Protein AF-A0A662SLX5-F1 (afdb_monomer)

Solvent-accessible surface area (backbone atoms only — not comparable to full-atom values): 7155 Å² total; per-residue (Å²): 121,48,76,49,77,35,42,23,25,46,66,64,49,20,64,44,50,33,54,52,36,42,53,47,40,73,78,36,76,83,63,49,30,37,36,39,33,38,37,63,38,88,89,51,63,70,65,21,54,53,34,23,54,54,32,51,63,57,26,60,78,47,39,79,41,76,47,80,43,56,43,55,84,56,43,57,93,91,55,51,70,66,60,17,48,56,48,46,53,55,48,51,53,50,48,50,53,49,60,63,44,54,73,48,44,63,57,51,54,52,51,52,53,51,53,51,49,53,52,48,51,59,49,49,58,59,52,60,68,73,78,116

Foldseek 3Di:
DEEQEAEQLDDVSLVCRLVVLVVCCVVPVPDAYEYEYEQEEPPDDVSSNVSNVVSVVSNVVRHPYYHYDYLVVQADDPRDSVVSVVRVVVVVVVVCCCVVCVVCVVVVVVVVVVVVVVVVVVVCVVVVVVVD

Secondary structure (DSSP, 8-state):
-EEEEEETTSSHHHHHHHHHHHHHHHH-TT--EEEEEEEPPTTS-HHHHHHHHHHHHHHTTT-SEEEEEESGGGPPTT--HHHHHHHHHHHHHHHHHHHHHHHHHHHHHHHHHHHHHHHHHHHHHHHHTT--

Radius of gyration: 23.34 Å; Cα contacts (8 Å, |Δi|>4): 146; chains: 1; bounding box: 60×59×42 Å

Structure (mmCIF, N/CA/C/O backbone):
data_AF-A0A662SLX5-F1
#
_entry.id   AF-A0A662SLX5-F1
#
loop_
_atom_site.group_PDB
_atom_site.id
_atom_site.type_symbol
_atom_site.label_atom_id
_atom_site.label_alt_id
_atom_site.label_comp_id
_atom_site.label_asym_id
_atom_site.label_entity_id
_atom_site.label_seq_id
_atom_site.pdbx_PDB_ins_code
_atom_site.Cartn_x
_atom_site.Cartn_y
_atom_site.Cartn_z
_atom_site.occupancy
_atom_site.B_iso_or_equiv
_atom_site.auth_seq_id
_atom_site.auth_comp_id
_atom_site.auth_asym_id
_atom_site.auth_atom_id
_atom_site.pdbx_PDB_model_num
ATOM 1 N N . MET A 1 1 ? -8.224 -0.312 13.127 1.00 85.38 1 MET A N 1
ATOM 2 C CA . MET A 1 1 ? -7.055 -0.680 12.304 1.00 85.38 1 MET A CA 1
ATOM 3 C C . MET A 1 1 ? -7.143 0.103 11.012 1.00 85.38 1 MET A C 1
ATOM 5 O O . MET A 1 1 ? -8.219 0.142 10.430 1.00 85.38 1 MET A O 1
ATOM 9 N N . TYR A 1 2 ? -6.052 0.733 10.598 1.00 92.94 2 TYR A N 1
ATOM 10 C CA . TYR A 1 2 ? -5.942 1.483 9.352 1.00 92.94 2 TYR A CA 1
ATOM 11 C C . TYR A 1 2 ? -4.935 0.787 8.447 1.00 92.94 2 TYR A C 1
ATOM 13 O O . TYR A 1 2 ? -3.896 0.330 8.922 1.00 92.94 2 TYR A O 1
ATOM 21 N N . VAL A 1 3 ? -5.235 0.722 7.151 1.00 93.00 3 VAL A N 1
ATOM 22 C CA . VAL A 1 3 ? -4.280 0.251 6.148 1.00 93.00 3 VAL A CA 1
ATOM 23 C C . VAL A 1 3 ? -4.062 1.349 5.120 1.00 93.00 3 VAL A C 1
ATOM 25 O O . VAL A 1 3 ? -5.021 1.847 4.535 1.00 93.00 3 VAL A O 1
ATOM 28 N N . ILE A 1 4 ? -2.804 1.738 4.920 1.00 95.00 4 ILE A N 1
ATOM 29 C CA . ILE A 1 4 ? -2.401 2.777 3.970 1.00 95.00 4 ILE A CA 1
ATOM 30 C C . ILE A 1 4 ? -1.715 2.088 2.795 1.00 95.00 4 ILE A C 1
ATOM 32 O O . ILE A 1 4 ? -0.615 1.561 2.946 1.00 95.00 4 ILE A O 1
ATOM 36 N N . VAL A 1 5 ? -2.365 2.093 1.631 1.00 95.06 5 VAL A N 1
ATOM 37 C CA . VAL A 1 5 ? -1.856 1.479 0.396 1.00 95.06 5 VAL A CA 1
ATOM 38 C C . VAL A 1 5 ? -1.376 2.574 -0.546 1.00 95.06 5 VAL A C 1
ATOM 40 O O . VAL A 1 5 ? -2.120 3.518 -0.816 1.00 95.06 5 VAL A O 1
ATOM 43 N N . TYR A 1 6 ? -0.138 2.481 -1.028 1.00 95.88 6 TYR A N 1
ATOM 44 C CA . TYR A 1 6 ? 0.450 3.523 -1.872 1.00 95.88 6 TYR A CA 1
ATOM 45 C C . TYR A 1 6 ? 1.601 3.016 -2.747 1.00 95.88 6 TYR A C 1
ATOM 47 O O . TYR A 1 6 ? 2.292 2.051 -2.425 1.00 95.88 6 TYR A O 1
ATOM 55 N N . GLY A 1 7 ? 1.857 3.725 -3.849 1.00 96.00 7 GLY A N 1
ATOM 56 C CA . GLY A 1 7 ? 3.097 3.584 -4.612 1.00 96.00 7 GLY A CA 1
ATOM 57 C C . GLY A 1 7 ? 4.220 4.399 -3.970 1.00 96.00 7 GLY A C 1
ATOM 58 O O . GLY A 1 7 ? 4.128 5.628 -3.896 1.00 96.00 7 GLY A O 1
ATOM 59 N N . ALA A 1 8 ? 5.294 3.737 -3.538 1.00 96.12 8 ALA A N 1
ATOM 60 C CA . ALA A 1 8 ? 6.410 4.372 -2.835 1.00 96.12 8 ALA A CA 1
ATOM 61 C C . ALA A 1 8 ? 7.183 5.355 -3.728 1.00 96.12 8 ALA A C 1
ATOM 63 O O . ALA A 1 8 ? 7.697 6.363 -3.250 1.00 96.12 8 ALA A O 1
ATOM 64 N N . GLY A 1 9 ? 7.246 5.094 -5.036 1.00 94.19 9 GLY A N 1
ATOM 65 C CA . GLY A 1 9 ? 8.002 5.924 -5.975 1.00 94.19 9 GLY A CA 1
ATOM 66 C C . GLY A 1 9 ? 7.257 7.133 -6.549 1.00 94.19 9 GLY A C 1
ATOM 67 O O . GLY A 1 9 ? 7.872 7.974 -7.206 1.00 94.19 9 GLY A O 1
ATOM 68 N N . GLY A 1 10 ? 5.943 7.238 -6.331 1.00 92.19 10 GLY A N 1
ATOM 69 C CA . GLY A 1 10 ? 5.121 8.321 -6.880 1.00 92.19 10 GLY A CA 1
ATOM 70 C C . GLY A 1 10 ? 5.377 9.686 -6.227 1.00 92.19 10 GLY A C 1
ATOM 71 O O . GLY A 1 10 ? 6.200 9.815 -5.330 1.00 92.19 10 GLY A O 1
ATOM 72 N N . GLY A 1 11 ? 4.642 10.714 -6.660 1.00 91.56 11 GLY A N 1
ATOM 73 C CA . GLY A 1 11 ? 4.639 12.029 -6.002 1.00 91.56 11 GLY A CA 1
ATOM 74 C C . GLY A 1 11 ? 3.558 12.126 -4.926 1.00 91.56 11 GLY A C 1
ATOM 75 O O . GLY A 1 11 ? 3.846 12.316 -3.751 1.00 91.56 11 GLY A O 1
ATOM 76 N N . THR A 1 12 ? 2.301 11.934 -5.325 1.00 94.31 12 THR A N 1
ATOM 77 C CA . THR A 1 12 ? 1.141 12.117 -4.442 1.00 94.31 12 THR A CA 1
ATOM 78 C C . THR A 1 12 ? 1.021 11.016 -3.398 1.00 94.31 12 THR A C 1
ATOM 80 O O . THR A 1 12 ? 1.043 11.307 -2.207 1.00 94.31 12 THR A O 1
ATOM 83 N N . GLY A 1 13 ? 0.924 9.754 -3.833 1.00 91.94 13 GLY A N 1
ATOM 84 C CA . GLY A 1 13 ? 0.768 8.618 -2.918 1.00 91.94 13 GLY A CA 1
ATOM 85 C C . GLY A 1 13 ? 1.942 8.500 -1.949 1.00 91.94 13 GLY A C 1
ATOM 86 O O . GLY A 1 13 ? 1.733 8.304 -0.759 1.00 91.94 13 GLY A O 1
ATOM 87 N N . SER A 1 14 ? 3.159 8.714 -2.456 1.00 94.00 14 SER A N 1
ATOM 88 C CA . SER A 1 14 ? 4.371 8.695 -1.643 1.00 94.00 14 SER A CA 1
ATOM 89 C C . SER A 1 14 ? 4.428 9.863 -0.654 1.00 94.00 14 SER A C 1
ATOM 91 O O . SER A 1 14 ? 4.608 9.662 0.538 1.00 94.00 14 SER A O 1
ATOM 93 N N . GLY A 1 15 ? 4.206 11.098 -1.110 1.00 91.69 15 GLY A N 1
ATOM 94 C CA . GLY A 1 15 ? 4.278 12.261 -0.226 1.00 91.69 15 GLY A CA 1
ATOM 95 C C . GLY A 1 15 ? 3.203 12.267 0.864 1.00 91.69 15 GLY A C 1
ATOM 96 O O . GLY A 1 15 ? 3.462 12.710 1.981 1.00 91.69 15 GLY A O 1
ATOM 97 N N . ILE A 1 16 ? 1.998 11.773 0.562 1.00 95.88 16 ILE A N 1
ATOM 98 C CA . ILE A 1 16 ? 0.865 11.859 1.488 1.00 95.88 16 ILE A CA 1
ATOM 99 C C . ILE A 1 16 ? 0.796 10.688 2.476 1.00 95.88 16 ILE A C 1
ATOM 101 O O . ILE A 1 16 ? 0.249 10.866 3.563 1.00 95.88 16 ILE A O 1
ATOM 105 N N . SER A 1 17 ? 1.353 9.512 2.152 1.00 96.31 17 SER A N 1
ATOM 106 C CA . SER A 1 17 ? 1.188 8.293 2.962 1.00 96.31 17 SER A CA 1
ATOM 107 C C . SER A 1 17 ? 1.691 8.461 4.395 1.00 96.31 17 SER A C 1
ATOM 109 O O . SER A 1 17 ? 0.952 8.194 5.344 1.00 96.31 17 SER A O 1
ATOM 111 N N . GLY A 1 18 ? 2.915 8.965 4.565 1.00 95.94 18 GLY A N 1
ATOM 112 C CA . GLY A 1 18 ? 3.482 9.192 5.895 1.00 95.94 18 GLY A CA 1
ATOM 113 C C . GLY A 1 18 ? 2.787 10.330 6.645 1.00 95.94 18 GLY A C 1
ATOM 114 O O . GLY A 1 18 ? 2.627 10.266 7.861 1.00 95.94 18 GLY A O 1
ATOM 115 N N . VAL A 1 19 ? 2.309 11.355 5.927 1.00 97.25 19 VAL A N 1
ATOM 116 C CA . VAL A 1 19 ? 1.584 12.486 6.532 1.00 97.25 19 VAL A CA 1
ATOM 117 C C . VAL A 1 19 ? 0.242 12.019 7.092 1.00 97.25 19 VAL A C 1
ATOM 119 O O . VAL A 1 19 ? -0.107 12.372 8.215 1.00 97.25 19 VAL A O 1
ATOM 122 N N . VAL A 1 20 ? -0.484 11.180 6.350 1.00 97.31 20 VAL A N 1
ATOM 123 C CA . VAL A 1 20 ? -1.732 10.567 6.822 1.00 97.31 20 VAL A CA 1
ATOM 124 C C . VAL A 1 20 ? -1.471 9.683 8.039 1.00 97.31 20 VAL A C 1
ATOM 126 O O . VAL A 1 20 ? -2.189 9.808 9.027 1.00 97.31 20 VAL A O 1
ATOM 129 N N . ALA A 1 21 ? -0.427 8.847 8.013 1.00 97.50 21 ALA A N 1
ATOM 130 C CA . ALA A 1 21 ? -0.060 8.012 9.160 1.00 97.50 21 ALA A CA 1
ATOM 131 C C . ALA A 1 21 ? 0.216 8.855 10.416 1.00 97.50 21 ALA A C 1
ATOM 133 O O . ALA A 1 21 ? -0.328 8.576 11.486 1.00 97.50 21 ALA A O 1
ATOM 134 N N . LYS A 1 22 ? 0.993 9.934 10.265 1.00 97.75 22 LYS A N 1
ATOM 135 C CA . LYS A 1 22 ? 1.283 10.887 11.337 1.00 97.75 22 LYS A CA 1
ATOM 136 C C . LYS A 1 22 ? 0.008 11.506 11.914 1.00 97.75 22 LYS A C 1
ATOM 138 O O . LYS A 1 22 ? -0.182 11.468 13.125 1.00 97.75 22 LYS A O 1
ATOM 143 N N . ILE A 1 23 ? -0.877 12.030 11.063 1.00 98.06 23 ILE A N 1
ATOM 144 C CA . ILE A 1 23 ? -2.132 12.661 11.502 1.00 98.06 23 ILE A CA 1
ATOM 145 C C . ILE A 1 23 ? -3.019 11.652 12.243 1.00 98.06 23 ILE A C 1
ATOM 147 O O . ILE A 1 23 ? -3.596 11.984 13.277 1.00 98.06 23 ILE A O 1
ATOM 151 N N . ILE A 1 24 ? -3.106 10.407 11.762 1.00 97.44 24 ILE A N 1
ATOM 152 C CA . ILE A 1 24 ? -3.864 9.355 12.452 1.00 97.44 24 ILE A CA 1
ATOM 153 C C . ILE A 1 24 ? -3.289 9.118 13.854 1.00 97.44 24 ILE A C 1
ATOM 155 O O . ILE A 1 24 ? -4.061 9.091 14.809 1.00 97.44 24 ILE A O 1
ATOM 159 N N . LYS A 1 25 ? -1.962 9.002 14.005 1.00 95.44 25 LYS A N 1
ATOM 160 C CA . LYS A 1 25 ? -1.318 8.822 15.320 1.00 95.44 25 LYS A CA 1
ATOM 161 C C . LYS A 1 25 ? -1.486 10.027 16.249 1.00 95.44 25 LYS A C 1
ATOM 163 O O . LYS A 1 25 ? -1.558 9.843 17.461 1.00 95.44 25 LYS A O 1
ATOM 168 N N . GLU A 1 26 ? -1.553 11.243 15.709 1.00 97.00 26 GLU A N 1
ATOM 169 C CA . GLU A 1 26 ? -1.821 12.457 16.492 1.00 97.00 26 GLU A CA 1
ATOM 170 C C . GLU A 1 26 ? -3.251 12.475 17.054 1.00 97.00 26 GLU A C 1
ATOM 172 O O . GLU A 1 26 ? -3.457 12.909 18.187 1.00 97.00 26 GLU A O 1
ATOM 177 N N . ILE A 1 27 ? -4.231 11.981 16.289 1.00 97.56 27 ILE A N 1
ATOM 178 C CA . ILE A 1 27 ? -5.645 11.931 16.698 1.00 97.56 27 ILE A CA 1
ATOM 179 C C . ILE A 1 27 ? -5.924 10.723 17.603 1.00 97.56 27 ILE A C 1
ATOM 181 O O . ILE A 1 27 ? -6.656 10.835 18.586 1.00 97.56 27 ILE A O 1
ATOM 185 N N . ASP A 1 28 ? -5.350 9.567 17.277 1.00 96.44 28 ASP A N 1
ATOM 186 C CA . ASP A 1 28 ? -5.528 8.310 17.994 1.00 96.44 28 ASP A CA 1
ATOM 187 C C . ASP A 1 28 ? -4.189 7.573 18.121 1.00 96.44 28 ASP A C 1
ATOM 189 O O . ASP A 1 28 ? -3.782 6.791 17.259 1.00 96.44 28 ASP A O 1
ATOM 193 N N . GLN A 1 29 ? -3.513 7.778 19.253 1.00 94.44 29 GLN A N 1
ATOM 194 C CA . GLN A 1 29 ? -2.231 7.127 19.542 1.00 94.44 29 GLN A CA 1
ATOM 195 C C . GLN A 1 29 ? -2.323 5.594 19.607 1.00 94.44 29 GLN A C 1
ATOM 197 O O . GLN A 1 29 ? -1.306 4.916 19.458 1.00 94.44 29 GLN A O 1
ATOM 202 N N . LYS A 1 30 ? -3.519 5.033 19.836 1.00 95.00 30 LYS A N 1
ATOM 203 C CA . LY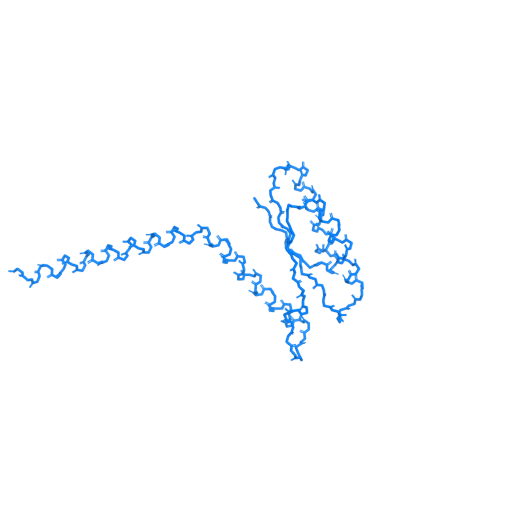S A 1 30 ? -3.739 3.582 19.921 1.00 95.00 30 LYS A CA 1
ATOM 204 C C . LYS A 1 30 ? -4.117 2.965 18.575 1.00 95.00 30 LYS A C 1
ATOM 206 O O . LYS A 1 30 ? -4.233 1.741 18.491 1.00 95.00 30 LYS A O 1
ATOM 211 N N . ALA A 1 31 ? -4.309 3.773 17.534 1.00 94.31 31 ALA A N 1
ATOM 212 C CA . ALA A 1 31 ? -4.609 3.284 16.201 1.00 94.31 31 ALA A CA 1
ATOM 213 C C . ALA A 1 31 ? -3.498 2.347 15.711 1.00 94.31 31 ALA A C 1
ATOM 215 O O . ALA A 1 31 ? -2.342 2.751 15.630 1.00 94.31 31 ALA A O 1
ATOM 216 N N . LEU A 1 32 ? -3.861 1.115 15.346 1.00 94.81 32 LEU A N 1
ATOM 217 C CA . LEU A 1 32 ? -2.973 0.202 14.624 1.00 94.81 32 LEU A CA 1
ATOM 218 C C . LEU A 1 32 ? -2.967 0.573 13.139 1.00 94.81 32 LEU A C 1
ATOM 220 O O . LEU A 1 32 ? -4.030 0.538 12.509 1.00 94.81 32 LEU A O 1
ATOM 224 N N . ILE A 1 33 ? -1.801 0.913 12.595 1.00 96.75 33 ILE A N 1
ATOM 225 C CA . ILE A 1 33 ? -1.587 1.363 11.219 1.00 96.75 33 ILE A CA 1
ATOM 226 C C . ILE A 1 33 ? -0.625 0.404 10.516 1.00 96.75 33 ILE A C 1
ATOM 228 O O . ILE A 1 33 ? 0.538 0.284 10.897 1.00 96.75 33 ILE A O 1
ATOM 232 N N . LEU A 1 34 ? -1.103 -0.242 9.455 1.00 95.06 34 LEU A N 1
ATOM 233 C CA . LEU A 1 34 ? -0.286 -1.022 8.530 1.00 95.06 34 LEU A CA 1
ATOM 234 C C . LEU A 1 34 ? -0.062 -0.205 7.253 1.00 95.06 34 LEU A C 1
ATOM 236 O O . LEU A 1 34 ? -1.019 0.259 6.634 1.00 95.06 34 LEU A O 1
ATOM 240 N N . SER A 1 35 ? 1.187 -0.051 6.829 1.00 95.69 35 SER A N 1
ATOM 241 C CA . SER A 1 35 ? 1.520 0.486 5.508 1.00 95.69 35 SER A CA 1
ATOM 242 C C . SER A 1 35 ? 1.768 -0.667 4.532 1.00 95.69 35 SER A C 1
ATOM 244 O O . SER A 1 35 ? 2.428 -1.641 4.887 1.00 95.69 35 SER A O 1
ATOM 246 N N . LEU A 1 36 ? 1.233 -0.569 3.313 1.00 95.25 36 LEU A N 1
ATOM 247 C CA . LEU A 1 36 ? 1.579 -1.437 2.189 1.00 95.25 36 LEU A CA 1
ATOM 248 C C . LEU A 1 36 ? 2.074 -0.578 1.029 1.00 95.25 36 LEU A C 1
ATOM 250 O O . LEU A 1 36 ? 1.311 0.195 0.443 1.00 95.25 36 LEU A O 1
ATOM 254 N N . ALA A 1 37 ? 3.353 -0.729 0.701 1.00 96.19 37 ALA A N 1
ATOM 255 C CA . ALA A 1 37 ? 4.027 0.092 -0.289 1.00 96.19 37 ALA A CA 1
ATOM 256 C C . ALA A 1 37 ? 4.456 -0.736 -1.508 1.00 96.19 37 ALA A C 1
ATOM 258 O O . ALA A 1 37 ? 5.157 -1.743 -1.373 1.00 96.19 37 ALA A O 1
ATOM 259 N N . VAL A 1 38 ? 4.084 -0.274 -2.704 1.00 96.06 38 VAL A N 1
ATOM 260 C CA . VAL A 1 38 ? 4.598 -0.817 -3.970 1.00 96.06 38 VAL A CA 1
ATOM 261 C C . VAL A 1 38 ? 5.888 -0.080 -4.327 1.00 96.06 38 VAL A C 1
ATOM 263 O O . VAL A 1 38 ? 5.879 1.138 -4.542 1.00 96.06 38 VAL A O 1
ATOM 266 N N . LEU A 1 39 ? 7.006 -0.803 -4.349 1.00 96.06 39 LEU A N 1
ATOM 267 C CA . LEU A 1 39 ? 8.316 -0.283 -4.729 1.00 96.06 39 LEU A CA 1
ATOM 268 C C . LEU A 1 39 ? 8.403 -0.159 -6.256 1.00 96.06 39 LEU A C 1
ATOM 270 O O . LEU A 1 39 ? 7.903 -1.036 -6.961 1.00 96.06 39 LEU A O 1
ATOM 274 N N . PRO A 1 40 ? 9.033 0.910 -6.772 1.00 95.19 40 PRO A N 1
ATOM 275 C CA . PRO A 1 40 ? 9.206 1.084 -8.208 1.00 95.19 40 PRO A CA 1
ATOM 276 C C . PRO A 1 40 ? 10.152 0.027 -8.791 1.00 95.19 40 PRO A C 1
ATOM 278 O O . PRO A 1 40 ? 11.082 -0.413 -8.113 1.00 95.19 40 PRO A O 1
ATOM 281 N N . ALA A 1 41 ? 9.947 -0.332 -10.056 1.00 92.94 41 ALA A N 1
ATOM 282 C CA . ALA A 1 41 ? 10.846 -1.217 -10.789 1.00 92.94 41 ALA A CA 1
ATOM 283 C C . ALA A 1 41 ? 12.164 -0.498 -11.162 1.00 92.94 41 ALA A C 1
ATOM 285 O O . ALA A 1 41 ? 12.164 0.726 -11.346 1.00 92.94 41 ALA A O 1
ATOM 286 N N . PRO A 1 42 ? 13.290 -1.222 -11.322 1.00 88.06 42 PRO A N 1
ATOM 287 C CA . PRO A 1 42 ? 14.584 -0.627 -11.680 1.00 88.06 42 PRO A CA 1
ATOM 288 C C . PRO A 1 42 ? 14.593 0.152 -13.004 1.00 88.06 42 PRO A C 1
ATOM 290 O O . PRO A 1 42 ? 15.403 1.064 -13.173 1.00 88.06 42 PRO A O 1
ATOM 293 N N . GLU A 1 43 ? 13.719 -0.207 -13.947 1.00 88.25 43 GLU A N 1
ATOM 294 C CA . GLU A 1 43 ? 13.605 0.434 -15.264 1.00 88.25 43 GLU A CA 1
ATOM 295 C C . GLU A 1 43 ? 12.802 1.735 -15.234 1.00 88.25 43 GLU A C 1
ATOM 297 O O . GLU A 1 43 ? 12.803 2.493 -16.207 1.00 88.25 43 GLU A O 1
ATOM 302 N N . GLU A 1 44 ? 12.125 2.019 -14.123 1.00 90.56 44 GLU A N 1
ATOM 303 C CA . GLU A 1 44 ? 11.529 3.325 -13.906 1.00 90.56 44 GLU A CA 1
ATOM 304 C C . GLU A 1 44 ? 12.610 4.393 -13.658 1.00 90.56 44 GLU A C 1
ATOM 306 O O . GLU A 1 44 ? 13.795 4.131 -13.444 1.00 90.56 44 GLU A O 1
ATOM 311 N N . CYS A 1 45 ? 12.209 5.664 -13.681 1.00 91.75 45 CYS A N 1
ATOM 312 C CA . CYS A 1 45 ? 13.142 6.756 -13.425 1.00 91.75 45 CYS A CA 1
ATOM 313 C C . CYS A 1 45 ? 13.733 6.666 -12.005 1.00 91.75 45 CYS A C 1
ATOM 315 O O . CYS A 1 45 ? 12.990 6.528 -11.034 1.00 91.75 45 CYS A O 1
ATOM 317 N N . ARG A 1 46 ? 15.053 6.877 -11.868 1.00 93.81 46 ARG A N 1
ATOM 318 C CA . ARG A 1 46 ? 15.788 6.891 -10.579 1.00 93.81 46 ARG A CA 1
ATOM 319 C C . ARG A 1 46 ? 15.150 7.771 -9.501 1.00 93.81 46 ARG A C 1
ATOM 321 O O . ARG A 1 46 ? 15.281 7.481 -8.314 1.00 93.81 46 ARG A O 1
ATOM 328 N N . LEU A 1 47 ? 14.465 8.843 -9.905 1.00 95.06 47 LEU A N 1
ATOM 329 C CA . LEU A 1 47 ? 13.733 9.714 -8.985 1.00 95.06 47 LEU A CA 1
ATOM 330 C C . LEU A 1 47 ? 12.674 8.939 -8.189 1.00 95.06 47 LEU A C 1
ATOM 332 O O . LEU A 1 47 ? 12.473 9.218 -7.012 1.00 95.06 47 LEU A O 1
ATOM 336 N N . ARG A 1 48 ? 12.037 7.931 -8.793 1.00 95.06 48 ARG A N 1
ATOM 337 C CA . ARG A 1 48 ? 11.065 7.081 -8.103 1.00 95.06 48 ARG A CA 1
ATOM 338 C C . ARG A 1 48 ? 11.723 6.250 -7.005 1.00 95.06 48 ARG A C 1
ATOM 340 O O . ARG A 1 48 ? 11.178 6.172 -5.910 1.00 95.06 48 ARG A O 1
ATOM 347 N N . SER A 1 49 ? 12.914 5.700 -7.234 1.00 95.25 49 SER A N 1
ATOM 348 C CA . SER A 1 49 ? 13.667 5.006 -6.179 1.00 95.25 49 SER A CA 1
ATOM 349 C C . SER A 1 49 ? 14.038 5.955 -5.033 1.00 95.25 49 SER A C 1
ATOM 351 O O . SER A 1 49 ? 13.922 5.587 -3.867 1.00 95.25 49 SER A O 1
ATOM 353 N N . TYR A 1 50 ? 14.422 7.197 -5.347 1.00 95.88 50 TYR A N 1
ATOM 354 C CA . TYR A 1 50 ? 14.720 8.218 -4.338 1.00 95.88 50 TYR A CA 1
ATOM 355 C C . TYR A 1 50 ? 13.488 8.580 -3.495 1.00 95.88 50 TYR A C 1
ATOM 357 O O . TYR A 1 50 ? 13.556 8.577 -2.265 1.00 95.88 50 TYR A O 1
ATOM 365 N N . ASN A 1 51 ? 12.345 8.806 -4.153 1.00 95.62 51 ASN A N 1
ATOM 366 C CA . ASN A 1 51 ? 11.066 9.047 -3.484 1.00 95.62 51 ASN A CA 1
ATOM 367 C C . ASN A 1 51 ? 10.687 7.880 -2.565 1.00 95.62 51 ASN A C 1
ATOM 369 O O . ASN A 1 51 ? 10.257 8.110 -1.437 1.00 95.62 51 ASN A O 1
ATOM 373 N N . ALA A 1 52 ? 10.892 6.640 -3.022 1.00 96.44 52 ALA A N 1
ATOM 374 C CA . ALA A 1 52 ? 10.594 5.454 -2.232 1.00 96.44 52 ALA A CA 1
ATOM 375 C C . ALA A 1 52 ? 11.425 5.410 -0.948 1.00 96.44 52 ALA A C 1
ATOM 377 O O . ALA A 1 52 ? 10.859 5.260 0.128 1.00 96.44 52 ALA A O 1
ATOM 378 N N . VAL A 1 53 ? 12.742 5.611 -1.031 1.00 96.31 53 VAL A N 1
ATOM 379 C CA . VAL A 1 53 ? 13.617 5.583 0.153 1.00 96.31 53 VAL A CA 1
ATOM 380 C C . VAL A 1 53 ? 13.210 6.642 1.178 1.00 96.31 53 VAL A C 1
ATOM 382 O O . VAL A 1 53 ? 13.030 6.316 2.350 1.00 96.31 53 VAL A O 1
ATOM 385 N N . ILE A 1 54 ? 13.029 7.894 0.745 1.00 95.31 54 ILE A N 1
ATOM 386 C CA . ILE A 1 54 ? 12.675 8.997 1.652 1.00 95.31 54 ILE A CA 1
ATOM 387 C C . ILE A 1 54 ? 11.332 8.742 2.321 1.00 95.31 54 ILE A C 1
ATOM 389 O O . ILE A 1 54 ? 11.203 8.887 3.536 1.00 95.31 54 ILE A O 1
ATOM 393 N N . ASN A 1 55 ? 10.326 8.366 1.536 1.00 95.75 55 ASN A N 1
ATOM 394 C CA . ASN A 1 55 ? 8.997 8.164 2.077 1.00 95.75 55 ASN A CA 1
ATOM 395 C C . ASN A 1 55 ? 8.925 6.945 2.998 1.00 95.75 55 ASN A C 1
ATOM 397 O O . ASN A 1 55 ? 8.281 7.017 4.039 1.00 95.75 55 ASN A O 1
ATOM 401 N N . LEU A 1 56 ? 9.581 5.835 2.659 1.00 96.75 56 LEU A N 1
ATOM 402 C CA . LEU A 1 56 ? 9.588 4.658 3.528 1.00 96.75 56 LEU A CA 1
ATOM 403 C C . LEU A 1 56 ? 10.232 4.976 4.877 1.00 96.75 56 LEU A C 1
ATOM 405 O O . LEU A 1 56 ? 9.641 4.649 5.901 1.00 96.75 56 LEU A O 1
ATOM 409 N N . ALA A 1 57 ? 11.365 5.687 4.874 1.00 96.56 57 ALA A N 1
ATOM 410 C CA . ALA A 1 57 ? 12.024 6.137 6.097 1.00 96.56 57 ALA A CA 1
ATOM 411 C C . ALA A 1 57 ? 11.143 7.086 6.927 1.00 96.56 57 ALA A C 1
ATOM 413 O O . ALA A 1 57 ? 11.101 6.989 8.146 1.00 96.56 57 ALA A O 1
ATOM 414 N N . PHE A 1 58 ? 10.409 7.997 6.282 1.00 96.88 58 PHE A N 1
ATOM 415 C CA . PHE A 1 58 ? 9.485 8.884 6.989 1.00 96.88 58 PHE A CA 1
ATOM 416 C C . PHE A 1 58 ? 8.252 8.140 7.522 1.00 96.88 58 PHE A C 1
ATOM 418 O O . PHE A 1 58 ? 7.837 8.349 8.656 1.00 96.88 58 PHE A O 1
ATOM 425 N N . THR A 1 59 ? 7.656 7.258 6.718 1.00 96.88 59 THR A N 1
ATOM 426 C CA . THR A 1 59 ? 6.436 6.523 7.073 1.00 96.88 59 THR A CA 1
ATOM 427 C C . THR A 1 59 ? 6.693 5.516 8.193 1.00 96.88 59 THR A C 1
ATOM 429 O O . THR A 1 59 ? 5.816 5.331 9.036 1.00 96.88 59 THR A O 1
ATOM 432 N N . SER A 1 60 ? 7.878 4.893 8.248 1.00 96.50 60 SER A N 1
ATOM 433 C CA . SER A 1 60 ? 8.224 3.912 9.287 1.00 96.50 60 SER A CA 1
ATOM 434 C C . SER A 1 60 ? 8.172 4.470 10.709 1.00 96.50 60 SER A C 1
ATOM 436 O O . SER A 1 60 ? 7.973 3.703 11.642 1.00 96.50 60 SER A O 1
ATOM 438 N N . GLU A 1 61 ? 8.288 5.788 10.881 1.00 96.50 61 GLU A N 1
ATOM 439 C CA . GLU A 1 61 ? 8.181 6.452 12.188 1.00 96.50 61 GLU A CA 1
ATOM 440 C C . GLU A 1 61 ? 6.744 6.467 12.745 1.00 96.50 61 GLU A C 1
ATOM 442 O O . GLU A 1 61 ? 6.545 6.676 13.941 1.00 96.50 61 GLU A O 1
ATOM 447 N N . PHE A 1 62 ? 5.726 6.269 11.896 1.00 96.69 62 PHE A N 1
ATOM 448 C CA . PHE A 1 62 ? 4.316 6.470 12.266 1.00 96.69 62 PHE A CA 1
ATOM 449 C C . PHE A 1 62 ? 3.434 5.228 12.113 1.00 96.69 62 PHE A C 1
ATOM 451 O O . PHE A 1 62 ? 2.271 5.257 12.520 1.00 96.69 62 PHE A O 1
ATOM 458 N N . VAL A 1 63 ? 3.946 4.146 11.526 1.00 97.31 63 VAL A N 1
ATOM 459 C CA . VAL A 1 63 ? 3.189 2.907 11.293 1.00 97.31 63 VAL A CA 1
ATOM 460 C C . VAL A 1 63 ? 3.647 1.797 12.231 1.00 97.31 63 VAL A C 1
ATOM 462 O O . VAL A 1 63 ? 4.808 1.734 12.616 1.00 97.31 63 VAL A O 1
ATOM 465 N N . ASP A 1 64 ? 2.736 0.894 12.584 1.00 96.56 64 ASP A N 1
ATOM 466 C CA . ASP A 1 64 ? 3.028 -0.248 13.460 1.00 96.56 64 ASP A CA 1
ATOM 467 C C . ASP A 1 64 ? 3.578 -1.449 12.674 1.00 96.56 64 ASP A C 1
ATOM 469 O O . ASP A 1 64 ? 4.176 -2.363 13.239 1.00 96.56 64 ASP A O 1
ATOM 473 N N . GLY A 1 65 ? 3.384 -1.450 11.355 1.00 94.69 65 GLY A N 1
ATOM 474 C CA . GLY A 1 65 ? 3.938 -2.444 10.450 1.00 94.69 65 GLY A CA 1
ATOM 475 C C . GLY A 1 65 ? 3.993 -1.931 9.017 1.00 94.69 65 GLY A C 1
ATOM 476 O O . GLY A 1 65 ? 3.201 -1.076 8.614 1.00 94.69 65 GLY A O 1
ATOM 477 N N . MET A 1 66 ? 4.924 -2.476 8.240 1.00 95.38 66 MET A N 1
ATOM 478 C CA . MET A 1 66 ? 5.142 -2.095 6.849 1.00 95.38 66 MET A CA 1
ATOM 479 C C . MET A 1 66 ? 5.354 -3.343 5.992 1.00 95.38 66 MET A C 1
ATOM 481 O O . MET A 1 66 ? 6.276 -4.120 6.229 1.00 95.38 66 MET A O 1
ATOM 485 N N . GLY A 1 67 ? 4.484 -3.537 5.005 1.00 93.44 67 GLY A N 1
ATOM 486 C CA . GLY A 1 67 ? 4.628 -4.540 3.959 1.00 93.44 67 GLY A CA 1
ATOM 487 C C . GLY A 1 67 ? 5.123 -3.894 2.673 1.00 93.44 67 GLY A C 1
ATOM 488 O O . GLY A 1 67 ? 4.641 -2.835 2.270 1.00 93.44 67 GLY A O 1
ATOM 489 N N . LEU A 1 68 ? 6.089 -4.537 2.027 1.00 94.75 68 LEU A N 1
ATOM 490 C CA . LEU A 1 68 ? 6.703 -4.058 0.794 1.00 94.75 68 LEU A CA 1
ATOM 491 C C . LEU A 1 68 ? 6.469 -5.076 -0.316 1.00 94.75 68 LEU A C 1
ATOM 493 O O . LEU A 1 68 ? 6.550 -6.283 -0.088 1.00 94.75 68 LEU A O 1
ATOM 497 N N . THR A 1 69 ? 6.198 -4.591 -1.521 1.00 93.69 69 THR A N 1
ATOM 498 C CA . THR A 1 69 ? 6.132 -5.425 -2.724 1.00 93.69 69 THR A CA 1
ATOM 499 C C . THR A 1 69 ? 6.908 -4.742 -3.836 1.00 93.69 69 THR A C 1
ATOM 501 O O . THR A 1 69 ? 6.705 -3.554 -4.077 1.00 93.69 69 THR A O 1
ATOM 504 N N . SER A 1 70 ? 7.818 -5.465 -4.489 1.00 93.00 70 SER A N 1
ATOM 505 C CA . SER A 1 70 ? 8.562 -4.933 -5.630 1.00 93.00 70 SER A CA 1
ATOM 506 C C . SER A 1 70 ? 7.733 -5.056 -6.896 1.00 93.00 70 SER A C 1
ATOM 508 O O . SER A 1 70 ? 7.224 -6.136 -7.171 1.00 93.00 70 SER A O 1
ATOM 510 N N . LEU A 1 71 ? 7.617 -3.987 -7.691 1.00 93.38 71 LEU A N 1
ATOM 511 C CA . LEU A 1 71 ? 6.964 -4.066 -9.002 1.00 93.38 71 LEU A CA 1
ATOM 512 C C . LEU A 1 71 ? 7.672 -5.051 -9.946 1.00 93.38 71 LEU A C 1
ATOM 514 O O . LEU A 1 71 ? 7.023 -5.709 -10.757 1.00 93.38 71 LEU A O 1
ATOM 518 N N . GLU A 1 72 ? 8.991 -5.188 -9.800 1.00 91.75 72 GLU A N 1
ATOM 519 C CA . GLU A 1 72 ? 9.816 -6.112 -10.582 1.00 91.75 72 GLU A CA 1
ATOM 520 C C . GLU A 1 72 ? 9.381 -7.574 -10.412 1.00 91.75 72 GLU A C 1
ATOM 522 O O . GLU A 1 72 ? 9.304 -8.301 -11.400 1.00 91.75 72 GLU A O 1
ATOM 527 N N . ASP A 1 73 ? 8.995 -7.977 -9.196 1.00 91.06 73 ASP A N 1
ATOM 528 C CA . ASP A 1 73 ? 8.605 -9.361 -8.881 1.00 91.06 73 ASP A CA 1
ATOM 529 C C . ASP A 1 73 ? 7.335 -9.805 -9.626 1.00 91.06 73 ASP A C 1
ATOM 531 O O . ASP A 1 73 ? 7.053 -10.999 -9.742 1.00 91.06 73 ASP A O 1
ATOM 535 N N . TYR A 1 74 ? 6.554 -8.846 -10.128 1.00 88.75 74 TYR A N 1
ATOM 536 C CA . TYR A 1 74 ? 5.277 -9.095 -10.793 1.00 88.75 74 TYR A CA 1
ATOM 537 C C . TYR A 1 74 ? 5.308 -8.807 -12.293 1.00 88.75 74 TYR A C 1
ATOM 539 O O . TYR A 1 74 ? 4.288 -9.002 -12.964 1.00 88.75 74 TYR A O 1
ATOM 547 N N . ARG A 1 75 ? 6.460 -8.411 -12.843 1.00 89.12 75 ARG A N 1
ATOM 548 C CA . ARG A 1 75 ? 6.623 -8.215 -14.283 1.00 89.12 75 ARG A CA 1
ATOM 549 C C . ARG A 1 75 ? 7.111 -9.498 -14.952 1.00 89.12 75 ARG A C 1
ATOM 551 O O . ARG A 1 75 ? 8.185 -10.011 -14.651 1.00 89.12 75 ARG A O 1
ATOM 558 N N . GLY A 1 76 ? 6.329 -10.009 -15.895 1.00 85.75 76 GLY A N 1
ATOM 559 C CA . GLY A 1 76 ? 6.713 -11.131 -16.743 1.00 85.75 76 GLY A CA 1
ATOM 560 C C . GLY A 1 76 ? 7.759 -10.744 -17.790 1.00 85.75 76 GLY A C 1
ATOM 561 O O . GLY A 1 76 ? 7.994 -9.572 -18.089 1.00 85.75 76 GLY A O 1
ATOM 562 N N . VAL A 1 77 ? 8.402 -11.754 -18.379 1.00 84.94 77 VAL A N 1
ATOM 563 C CA . VAL A 1 77 ? 9.383 -11.540 -19.452 1.00 84.94 77 VAL A CA 1
ATOM 564 C C . VAL A 1 77 ? 8.686 -10.932 -20.669 1.00 84.94 77 VAL A C 1
ATOM 566 O O . VAL A 1 77 ? 7.787 -11.543 -21.238 1.00 84.94 77 VAL A O 1
ATOM 569 N N . GLY A 1 78 ? 9.138 -9.748 -21.085 1.00 86.19 78 GLY A N 1
ATOM 570 C CA . GLY A 1 78 ? 8.583 -9.027 -22.235 1.00 86.19 78 GLY A CA 1
ATOM 571 C C . GLY A 1 78 ? 7.302 -8.241 -21.946 1.00 86.19 78 GLY A C 1
ATOM 572 O O . GLY A 1 78 ? 6.790 -7.605 -22.862 1.00 86.19 78 GLY A O 1
ATOM 573 N N . GLU A 1 79 ? 6.809 -8.252 -20.706 1.00 90.12 79 GLU A N 1
ATOM 574 C CA . GLU A 1 79 ? 5.656 -7.447 -20.299 1.00 90.12 79 GLU A CA 1
ATOM 575 C C . GLU A 1 79 ? 6.060 -5.994 -20.037 1.00 90.12 79 GLU A C 1
ATOM 577 O O . GLU A 1 79 ? 7.173 -5.686 -19.594 1.00 90.12 79 GLU A O 1
ATOM 582 N N . SER A 1 80 ? 5.125 -5.092 -20.307 1.00 92.19 80 SER A N 1
ATOM 583 C CA . SER A 1 80 ? 5.245 -3.676 -19.988 1.00 92.19 80 SER A CA 1
ATOM 584 C C . SER A 1 80 ? 5.129 -3.418 -18.481 1.00 92.19 80 SER A C 1
ATOM 586 O O . SER A 1 80 ? 4.670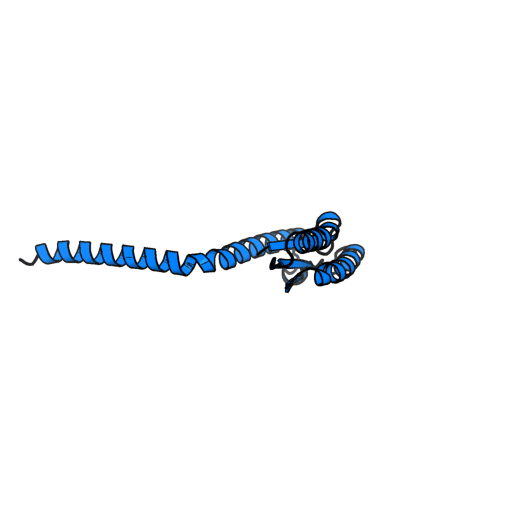 -4.251 -17.699 1.00 92.19 80 SER A O 1
ATOM 588 N N . ILE A 1 81 ? 5.552 -2.226 -18.056 1.00 90.88 81 ILE A N 1
ATOM 589 C CA . ILE A 1 81 ? 5.404 -1.779 -16.663 1.00 90.88 81 ILE A CA 1
ATOM 590 C C . ILE A 1 81 ? 3.920 -1.611 -16.300 1.00 90.88 81 ILE A C 1
ATOM 592 O O . ILE A 1 81 ? 3.528 -1.938 -15.182 1.00 90.88 81 ILE A O 1
ATOM 596 N N . ASP A 1 82 ? 3.093 -1.159 -17.244 1.00 91.56 82 ASP A N 1
ATOM 597 C CA . ASP A 1 82 ? 1.655 -0.977 -17.025 1.00 91.56 82 ASP A CA 1
ATOM 598 C C . ASP A 1 82 ? 0.953 -2.322 -16.770 1.00 91.56 82 ASP A C 1
ATOM 600 O O . ASP A 1 82 ? 0.185 -2.445 -15.820 1.00 91.56 82 ASP A O 1
ATOM 604 N N . GLU A 1 83 ? 1.307 -3.374 -17.518 1.00 94.19 83 GLU A N 1
ATOM 605 C CA . GLU A 1 83 ? 0.796 -4.734 -17.272 1.00 94.19 83 GLU A CA 1
ATOM 606 C C . GLU A 1 83 ? 1.211 -5.277 -15.893 1.00 94.19 83 GLU A C 1
ATOM 608 O O . GLU A 1 83 ? 0.447 -6.000 -15.245 1.00 94.19 83 GLU A O 1
ATOM 613 N N . ALA A 1 84 ? 2.404 -4.913 -15.409 1.00 93.62 84 ALA A N 1
ATOM 614 C CA . ALA A 1 84 ? 2.840 -5.266 -14.060 1.00 93.62 84 ALA A CA 1
ATOM 615 C C . ALA A 1 84 ? 2.006 -4.547 -12.983 1.00 93.62 84 ALA A C 1
ATOM 617 O O . ALA A 1 84 ? 1.643 -5.173 -11.982 1.00 93.62 84 ALA A O 1
ATOM 618 N N . TYR A 1 85 ? 1.654 -3.272 -13.193 1.00 93.00 85 TYR A N 1
ATOM 619 C CA . TYR A 1 85 ? 0.751 -2.540 -12.297 1.00 93.00 85 TYR A CA 1
ATOM 620 C C . TYR A 1 85 ? -0.646 -3.159 -12.273 1.00 93.00 85 TYR A C 1
ATOM 622 O O . TYR A 1 85 ? -1.143 -3.458 -11.188 1.00 93.00 85 TYR A O 1
ATOM 630 N N . ASP A 1 86 ? -1.232 -3.456 -13.436 1.00 94.44 86 ASP A N 1
ATOM 631 C CA . ASP A 1 86 ? -2.543 -4.112 -13.525 1.00 94.44 86 ASP A CA 1
ATOM 632 C C . ASP A 1 86 ? -2.558 -5.447 -12.762 1.00 94.44 86 ASP A C 1
ATOM 634 O O . ASP A 1 86 ? -3.513 -5.787 -12.049 1.00 94.44 86 ASP A O 1
ATOM 638 N N . ARG A 1 87 ? -1.465 -6.216 -12.866 1.00 94.31 87 ARG A N 1
ATOM 639 C CA . ARG A 1 87 ? -1.309 -7.475 -12.134 1.00 94.31 87 ARG A CA 1
ATOM 640 C C . ARG A 1 87 ? -1.228 -7.256 -10.626 1.00 94.31 87 ARG A 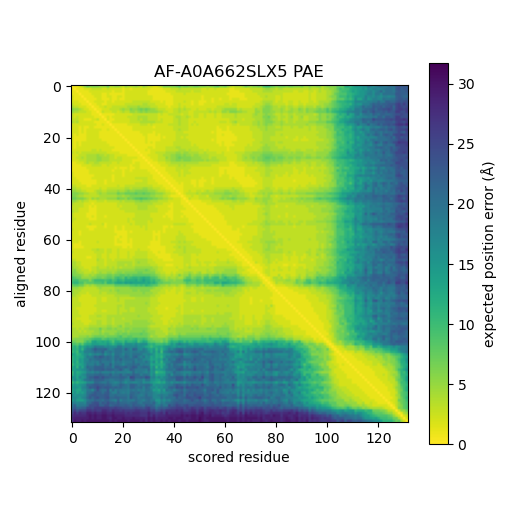C 1
ATOM 642 O O . ARG A 1 87 ? -1.898 -7.984 -9.886 1.00 94.31 87 ARG A O 1
ATOM 649 N N . ILE A 1 88 ? -0.424 -6.298 -10.168 1.00 93.81 88 ILE A N 1
ATOM 650 C CA . ILE A 1 88 ? -0.301 -5.978 -8.741 1.00 93.81 88 ILE A CA 1
ATOM 651 C C . ILE A 1 88 ? -1.626 -5.490 -8.174 1.00 93.81 88 ILE A C 1
ATOM 653 O O . ILE A 1 88 ? -2.033 -5.984 -7.127 1.00 93.81 88 ILE A O 1
ATOM 657 N N . ASP A 1 89 ? -2.335 -4.602 -8.862 1.00 92.75 89 ASP A N 1
ATOM 658 C CA . ASP A 1 89 ? -3.611 -4.068 -8.387 1.00 92.75 89 ASP A CA 1
ATOM 659 C C . ASP A 1 89 ? -4.650 -5.184 -8.223 1.00 92.75 89 ASP A C 1
ATOM 661 O O . ASP A 1 89 ? -5.330 -5.281 -7.195 1.00 92.75 89 ASP A O 1
ATOM 665 N N . ALA A 1 90 ? -4.703 -6.120 -9.177 1.00 94.00 90 ALA A N 1
ATOM 666 C CA . ALA A 1 90 ? -5.554 -7.299 -9.069 1.00 94.00 90 ALA A CA 1
ATOM 667 C C . ALA A 1 90 ? -5.155 -8.218 -7.897 1.00 94.00 90 ALA A C 1
ATOM 669 O O . ALA A 1 90 ? -6.021 -8.813 -7.245 1.00 94.00 90 ALA A O 1
ATOM 670 N N . LEU A 1 91 ? -3.856 -8.367 -7.618 1.00 92.31 91 LEU A N 1
ATOM 671 C CA . LEU A 1 91 ? -3.356 -9.174 -6.502 1.00 92.31 91 LEU A CA 1
ATOM 672 C C . LEU A 1 91 ? -3.597 -8.508 -5.149 1.00 92.31 91 LEU A C 1
ATOM 674 O O . LEU A 1 91 ? -4.050 -9.191 -4.234 1.00 92.31 91 LEU A O 1
ATOM 678 N N . LEU A 1 92 ? -3.375 -7.199 -5.031 1.00 90.56 92 LEU A N 1
ATOM 679 C CA . LEU A 1 92 ? -3.680 -6.423 -3.831 1.00 90.56 92 LEU A CA 1
ATOM 680 C C . LEU A 1 92 ? -5.179 -6.468 -3.531 1.00 90.56 92 LEU A C 1
ATOM 682 O O . LEU A 1 92 ? -5.563 -6.742 -2.395 1.00 90.56 92 LEU A O 1
ATOM 686 N N . GLY A 1 93 ? -6.033 -6.307 -4.546 1.00 91.06 93 GLY A N 1
ATOM 687 C CA . GLY A 1 93 ? -7.479 -6.462 -4.394 1.00 91.06 93 GLY A CA 1
ATOM 688 C C . GLY A 1 93 ? -7.860 -7.839 -3.838 1.00 91.06 93 GLY A C 1
ATOM 689 O O . GLY A 1 93 ? -8.594 -7.934 -2.853 1.00 91.06 93 GLY A O 1
ATOM 690 N N . ARG A 1 94 ? -7.305 -8.920 -4.404 1.00 90.69 94 ARG A N 1
ATOM 691 C CA . ARG A 1 94 ? -7.524 -10.289 -3.898 1.00 90.69 94 ARG A CA 1
ATOM 692 C C . ARG A 1 94 ? -6.977 -10.493 -2.490 1.00 90.69 94 ARG A C 1
ATOM 694 O O . ARG A 1 94 ? -7.645 -11.133 -1.677 1.00 90.69 94 ARG A O 1
ATOM 701 N N . PHE A 1 95 ? -5.791 -9.966 -2.200 1.00 87.00 95 PHE A N 1
ATOM 702 C CA . PHE A 1 95 ? -5.164 -10.042 -0.886 1.00 87.00 95 PHE A CA 1
ATOM 703 C C . PHE A 1 95 ? -6.068 -9.410 0.170 1.00 87.00 95 PHE A C 1
ATOM 705 O O . PHE A 1 95 ? -6.396 -10.073 1.147 1.00 87.00 95 PHE A O 1
ATOM 712 N N . PHE A 1 96 ? -6.558 -8.190 -0.060 1.00 84.31 96 PHE A N 1
ATOM 713 C CA . PHE A 1 96 ? -7.432 -7.509 0.892 1.00 84.31 96 PHE A CA 1
ATOM 714 C C . PHE A 1 96 ? -8.786 -8.184 1.057 1.00 84.31 96 PHE A C 1
ATOM 716 O O . PHE A 1 96 ? -9.236 -8.351 2.187 1.00 84.31 96 PHE A O 1
ATOM 723 N N . VAL A 1 97 ? -9.411 -8.633 -0.035 1.00 85.50 97 VAL A N 1
ATOM 724 C CA . VAL A 1 97 ? -10.665 -9.398 0.044 1.00 85.50 97 VAL A CA 1
ATOM 725 C C . VAL A 1 97 ? -10.466 -10.684 0.843 1.00 85.50 97 VAL A C 1
ATOM 727 O O . VAL A 1 97 ? -11.309 -11.031 1.664 1.00 85.50 97 VAL A O 1
ATOM 730 N N . THR A 1 98 ? -9.343 -11.376 0.650 1.00 86.06 98 THR A N 1
ATOM 731 C CA . THR A 1 98 ? -9.044 -12.619 1.371 1.00 86.06 98 THR A CA 1
ATOM 732 C C . THR A 1 98 ? -8.716 -12.349 2.835 1.00 86.06 98 THR A C 1
ATOM 734 O O . THR A 1 98 ? -9.245 -13.027 3.708 1.00 86.06 98 THR A O 1
ATOM 737 N N . MET A 1 99 ? -7.876 -11.353 3.116 1.00 82.00 99 MET A N 1
ATOM 738 C CA . MET A 1 99 ? -7.446 -10.996 4.466 1.00 82.00 99 MET A CA 1
ATOM 739 C C . MET A 1 99 ? -8.627 -10.503 5.308 1.00 82.00 99 MET A C 1
ATOM 741 O O . MET A 1 99 ? -8.862 -11.032 6.389 1.00 82.00 99 MET A O 1
ATOM 745 N N . LEU A 1 100 ? -9.408 -9.547 4.793 1.00 75.94 100 LEU A N 1
ATOM 746 C CA . LEU A 1 100 ? -10.589 -9.014 5.482 1.00 75.94 100 LEU A CA 1
ATOM 747 C C . LEU A 1 100 ? -11.726 -10.041 5.517 1.00 75.94 100 LEU A C 1
ATOM 749 O O . LEU A 1 100 ? -12.385 -10.215 6.535 1.00 75.94 100 LEU A O 1
ATOM 753 N N . GLY A 1 101 ? -11.925 -10.781 4.424 1.00 74.94 101 GLY A N 1
ATOM 754 C CA . GLY A 1 101 ? -12.909 -11.859 4.366 1.00 74.94 101 GLY A CA 1
ATOM 755 C C . GLY A 1 101 ? -12.573 -13.026 5.294 1.00 74.94 101 GLY A C 1
ATOM 756 O O . GLY A 1 101 ? -13.476 -13.757 5.697 1.00 74.94 101 GLY A O 1
ATOM 757 N N . SER A 1 102 ? -11.304 -13.200 5.680 1.00 77.31 102 SER A N 1
ATOM 758 C CA . SER A 1 102 ? -10.886 -14.274 6.581 1.00 77.31 102 SER A CA 1
ATOM 759 C C . SER A 1 102 ? -11.497 -14.160 7.975 1.00 77.31 102 SER A C 1
ATOM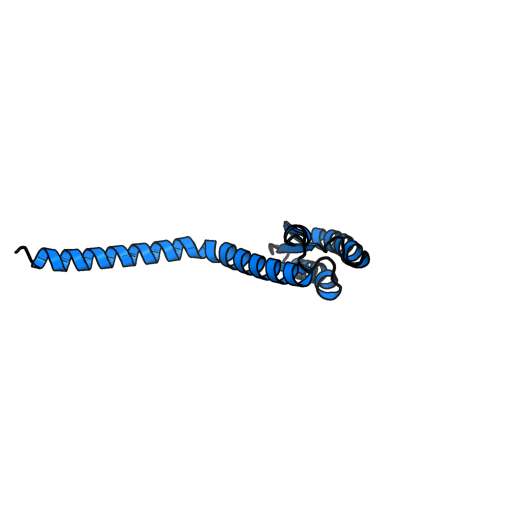 761 O O . SER A 1 102 ? -11.693 -15.192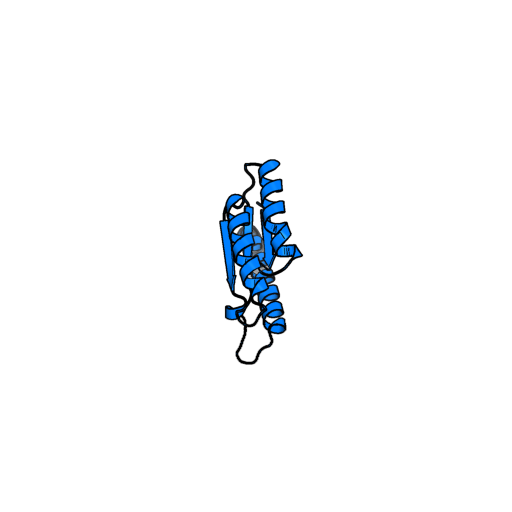 8.618 1.00 77.31 102 SER A O 1
ATOM 763 N N . GLU A 1 103 ? -11.833 -12.957 8.440 1.00 70.88 103 GLU A N 1
ATOM 764 C CA . GLU A 1 103 ? -12.553 -12.777 9.707 1.00 70.88 103 GLU A CA 1
ATOM 765 C C . GLU A 1 103 ? -14.018 -13.232 9.606 1.00 70.88 103 GLU A C 1
ATOM 767 O O . GLU A 1 103 ? -14.564 -13.794 10.553 1.00 70.88 103 GLU A O 1
ATOM 772 N N . GLU A 1 104 ? -14.635 -13.083 8.431 1.00 71.62 104 GLU A N 1
ATOM 773 C CA . GLU A 1 104 ? -16.015 -13.504 8.152 1.00 71.62 104 GLU A CA 1
ATOM 774 C C . GLU A 1 104 ? -16.125 -15.001 7.806 1.00 71.62 104 GLU A C 1
ATOM 776 O O . GLU A 1 104 ? -17.184 -15.621 7.958 1.00 71.62 104 GLU A O 1
ATOM 781 N N . LEU A 1 105 ? -15.029 -15.632 7.365 1.00 71.19 105 LEU A N 1
ATOM 782 C CA . LEU A 1 105 ? -15.002 -17.042 6.958 1.00 71.19 105 LEU A CA 1
ATOM 783 C C . LEU A 1 105 ? -15.535 -18.018 8.027 1.00 71.19 105 LEU A C 1
ATOM 785 O O . LEU A 1 105 ? -16.293 -18.918 7.653 1.00 71.19 105 LEU A O 1
ATOM 789 N N . PRO A 1 106 ? -15.206 -17.904 9.331 1.00 78.25 106 PRO A N 1
ATOM 790 C CA . PRO A 1 106 ? -15.796 -18.745 10.373 1.00 78.25 106 PRO A CA 1
ATOM 791 C C . PRO A 1 106 ? -17.321 -18.608 10.454 1.00 78.25 106 PRO A C 1
ATOM 793 O O . PRO A 1 106 ? -18.034 -19.613 10.552 1.00 78.25 106 PRO A O 1
ATOM 796 N N . VAL A 1 107 ? -17.837 -17.379 10.353 1.00 82.62 107 VAL A N 1
ATOM 797 C CA . VAL A 1 107 ? -19.276 -17.090 10.395 1.00 82.62 107 VAL A CA 1
ATOM 798 C C . VAL A 1 107 ? -19.965 -17.704 9.180 1.00 82.62 107 VAL A C 1
ATOM 800 O O . VAL A 1 107 ? -20.939 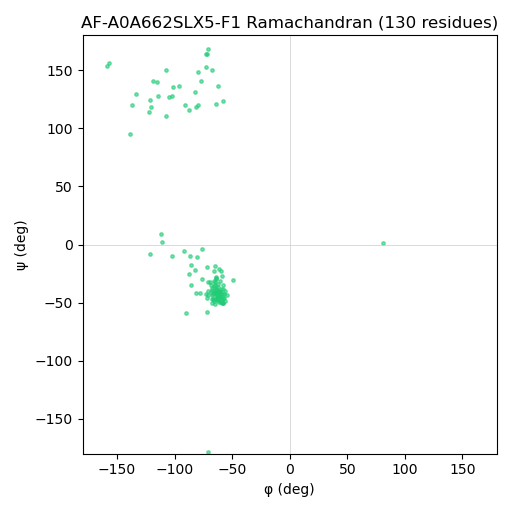-18.447 9.342 1.00 82.62 107 VAL A O 1
ATOM 803 N N . ILE A 1 108 ? -19.424 -17.481 7.981 1.00 79.12 108 ILE A N 1
ATOM 804 C CA . ILE A 1 108 ? -19.933 -18.042 6.723 1.00 79.12 108 ILE A CA 1
ATOM 805 C C . ILE A 1 108 ? -19.915 -19.575 6.766 1.00 79.12 108 ILE A C 1
ATOM 807 O O . ILE A 1 108 ? -20.948 -20.200 6.522 1.00 79.12 108 ILE A O 1
ATOM 811 N N . LYS A 1 109 ? -18.795 -20.197 7.164 1.00 78.62 109 LYS A N 1
ATOM 812 C CA . LYS A 1 109 ? -18.683 -21.660 7.316 1.00 78.62 109 LYS A CA 1
ATOM 813 C C . LYS A 1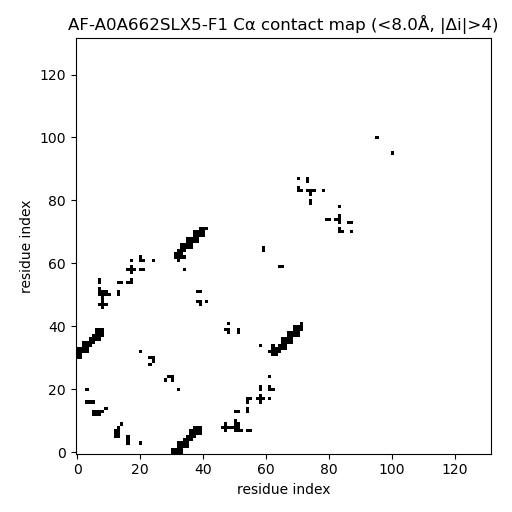 109 ? -19.730 -22.207 8.281 1.00 78.62 109 LYS A C 1
ATOM 815 O O . LYS A 1 109 ? -20.367 -23.217 7.987 1.00 78.62 109 LYS A O 1
ATOM 820 N N . SER A 1 110 ? -19.956 -21.529 9.408 1.00 87.81 110 SER A N 1
ATOM 821 C CA . SER A 1 110 ? -20.976 -21.941 10.376 1.00 87.81 110 SER A CA 1
ATOM 822 C C . SER A 1 110 ? -22.396 -21.872 9.795 1.00 87.81 110 SER A C 1
ATOM 824 O O . SER A 1 110 ? -23.197 -22.774 10.036 1.00 87.81 110 SER A O 1
ATOM 826 N N . ARG A 1 111 ? -22.707 -20.839 8.996 1.00 89.44 111 ARG A N 1
ATOM 827 C CA . ARG A 1 111 ? -24.016 -20.669 8.343 1.00 89.44 111 ARG A CA 1
ATOM 828 C C . ARG A 1 111 ? -24.252 -21.732 7.279 1.00 89.44 111 ARG A C 1
ATOM 830 O O . ARG A 1 111 ? -25.313 -22.346 7.287 1.00 89.44 111 ARG A O 1
ATOM 837 N N . VAL A 1 112 ? -23.263 -21.979 6.419 1.00 87.75 112 VAL A N 1
ATOM 838 C CA . VAL A 1 112 ? -23.333 -23.024 5.386 1.00 87.75 112 VAL A CA 1
ATOM 839 C C . VAL A 1 112 ? -23.512 -24.396 6.029 1.00 87.75 112 VAL A C 1
ATOM 841 O O . VAL A 1 112 ? -24.393 -25.145 5.618 1.00 87.75 112 VAL A O 1
ATOM 844 N N . ARG A 1 113 ? -22.758 -24.703 7.094 1.00 89.81 113 ARG A N 1
ATOM 845 C CA . ARG A 1 113 ? -22.913 -25.958 7.842 1.00 89.81 113 ARG A CA 1
ATOM 846 C C . ARG A 1 113 ? -24.327 -26.123 8.404 1.00 89.81 113 ARG A C 1
ATOM 848 O O . ARG A 1 113 ? -24.905 -27.192 8.251 1.00 89.81 113 ARG A O 1
ATOM 855 N N . ARG A 1 114 ? -24.890 -25.085 9.036 1.00 93.50 114 ARG A N 1
ATOM 856 C CA . ARG A 1 114 ? -26.267 -25.129 9.566 1.00 93.50 114 ARG A CA 1
ATOM 857 C C . ARG A 1 114 ? -27.299 -25.341 8.460 1.00 93.50 114 ARG A C 1
ATOM 859 O O . ARG A 1 114 ? -28.183 -26.168 8.620 1.00 93.50 114 ARG A O 1
ATOM 866 N N . ALA A 1 115 ? -27.165 -24.630 7.342 1.00 91.38 115 ALA A N 1
ATOM 867 C CA . ALA A 1 115 ? -28.065 -24.783 6.203 1.00 91.38 115 ALA A CA 1
ATOM 868 C C . ALA A 1 115 ? -27.990 -26.192 5.593 1.00 91.38 115 ALA A C 1
ATOM 870 O O . ALA A 1 115 ? -29.021 -26.776 5.272 1.00 91.38 115 ALA A O 1
ATOM 871 N N . ALA A 1 116 ? -26.784 -26.757 5.480 1.00 88.25 116 ALA A N 1
ATOM 872 C CA . ALA A 1 116 ? -26.585 -28.116 4.990 1.00 88.25 116 ALA A CA 1
ATOM 873 C C . ALA A 1 116 ? -27.224 -29.163 5.915 1.00 88.25 116 ALA A C 1
ATOM 875 O O . ALA A 1 116 ? -27.900 -30.058 5.423 1.00 88.25 116 ALA A O 1
ATOM 876 N N . LEU A 1 117 ? -27.063 -29.021 7.237 1.00 93.44 117 LEU A N 1
ATOM 877 C CA . LEU A 1 117 ? -27.694 -29.910 8.220 1.00 93.44 117 LEU A CA 1
ATOM 878 C C . LEU A 1 117 ? -29.223 -29.832 8.161 1.00 93.44 117 LEU A C 1
ATOM 880 O O . LEU A 1 117 ? -29.867 -30.868 8.076 1.00 93.44 117 LEU A O 1
ATOM 884 N N . ALA A 1 118 ? -29.793 -28.626 8.092 1.00 94.12 118 ALA A N 1
ATOM 885 C CA . ALA A 1 118 ? -31.241 -28.445 7.968 1.00 94.12 118 ALA A CA 1
ATOM 886 C C . ALA A 1 118 ? -31.805 -29.049 6.668 1.00 94.12 118 ALA A C 1
ATOM 888 O O . ALA A 1 118 ? -32.901 -29.602 6.655 1.00 94.12 118 ALA A O 1
ATOM 889 N N . CYS A 1 119 ? -31.057 -28.970 5.561 1.00 89.31 119 CYS A N 1
ATOM 890 C CA . CYS A 1 119 ? -31.413 -29.674 4.326 1.00 89.31 119 CYS A CA 1
ATOM 891 C C . CYS A 1 119 ? -31.384 -31.195 4.502 1.00 89.31 119 CYS A C 1
ATOM 893 O O . CYS A 1 119 ? -32.239 -31.878 3.948 1.00 89.31 119 CYS A O 1
ATOM 895 N N . LEU A 1 120 ? -30.411 -31.719 5.251 1.00 89.12 120 LEU A N 1
ATOM 896 C CA . LEU A 1 120 ? -30.273 -33.152 5.500 1.00 89.12 120 LEU A CA 1
ATOM 897 C C . LEU A 1 120 ? -31.438 -33.678 6.346 1.00 89.12 120 LEU A C 1
ATOM 899 O O . LEU A 1 120 ? -32.081 -34.638 5.939 1.00 89.12 120 LEU A O 1
ATOM 903 N N . GLU A 1 121 ? -31.772 -32.983 7.434 1.00 91.69 121 GLU A N 1
ATOM 904 C CA . GLU A 1 121 ? -32.933 -33.283 8.284 1.00 91.69 121 GLU A CA 1
ATOM 905 C C . GLU A 1 121 ? -34.234 -33.270 7.467 1.00 91.69 121 GLU A C 1
ATOM 907 O O . GLU A 1 121 ? -35.019 -34.212 7.513 1.00 91.69 121 GLU A O 1
ATOM 912 N N . ALA A 1 122 ? -34.427 -32.254 6.619 1.00 90.56 122 ALA A N 1
ATOM 913 C CA . ALA A 1 122 ? -35.607 -32.164 5.761 1.00 90.56 122 ALA A CA 1
ATOM 914 C C . ALA A 1 122 ? -35.698 -33.293 4.719 1.00 90.56 122 ALA A C 1
ATOM 916 O O . ALA A 1 122 ? -36.796 -33.633 4.277 1.00 90.56 122 ALA A O 1
ATOM 917 N N . VAL A 1 123 ? -34.564 -33.849 4.281 1.00 88.94 123 VAL A N 1
ATOM 918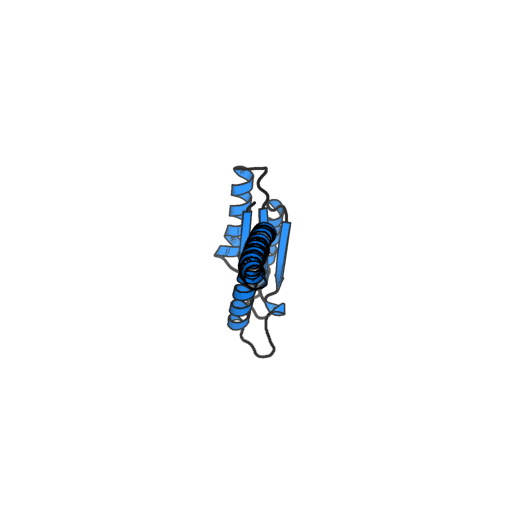 C CA . VAL A 1 123 ? -34.522 -35.010 3.380 1.00 88.94 123 VAL A CA 1
ATOM 919 C C . VAL A 1 123 ? -34.800 -36.301 4.151 1.00 88.94 123 VAL A C 1
ATOM 921 O O . VAL A 1 123 ? -35.562 -37.133 3.661 1.00 88.94 123 VAL A O 1
ATOM 924 N N . GLU A 1 124 ? -34.241 -36.456 5.352 1.00 85.69 124 GLU A N 1
ATOM 925 C CA . GLU A 1 124 ? -34.480 -37.607 6.229 1.00 85.69 124 GLU A CA 1
ATOM 926 C C . GLU A 1 124 ? -35.948 -37.711 6.648 1.00 85.69 124 GLU A C 1
ATOM 928 O O . GLU A 1 124 ? -36.531 -38.781 6.495 1.00 85.69 124 GLU A O 1
ATOM 933 N N . ASP A 1 125 ? -36.589 -36.610 7.046 1.00 85.69 125 ASP A N 1
ATOM 934 C CA . ASP A 1 125 ? -38.028 -36.576 7.354 1.00 85.69 125 ASP A CA 1
ATOM 935 C C . ASP A 1 125 ? -38.880 -37.030 6.159 1.00 85.69 125 ASP A C 1
ATOM 937 O O . ASP A 1 125 ? -39.881 -37.740 6.295 1.00 85.69 125 ASP A O 1
ATOM 941 N N . ARG A 1 126 ? -38.461 -36.648 4.949 1.00 81.69 126 ARG A N 1
ATOM 942 C CA . ARG A 1 126 ? -39.171 -36.969 3.707 1.00 81.69 126 ARG A CA 1
ATOM 943 C C . ARG A 1 126 ? -38.973 -38.415 3.264 1.00 81.69 126 ARG A C 1
ATOM 945 O O . ARG A 1 126 ? -39.861 -38.957 2.618 1.00 81.69 126 ARG A O 1
ATOM 952 N N . LEU A 1 127 ? -37.835 -39.025 3.589 1.00 78.56 127 LEU A N 1
ATOM 953 C CA . LEU A 1 127 ? -37.528 -40.430 3.299 1.00 78.56 127 LEU A CA 1
ATOM 954 C C . LEU A 1 127 ? -38.055 -41.373 4.390 1.00 78.56 127 LEU A C 1
ATOM 956 O O . LEU A 1 127 ? -38.518 -42.467 4.076 1.00 78.56 127 LEU A O 1
ATOM 960 N N . GLY A 1 128 ? -38.050 -40.945 5.655 1.00 63.50 128 GLY A N 1
ATOM 961 C CA . GLY A 1 128 ? -38.617 -41.683 6.786 1.00 63.50 128 GLY A CA 1
ATOM 962 C C . GLY A 1 128 ? -40.133 -41.868 6.677 1.00 63.50 128 GLY A C 1
ATOM 963 O O . GLY A 1 128 ? -40.653 -42.897 7.095 1.00 63.50 128 GLY A O 1
ATOM 964 N N . GLY A 1 129 ? -40.833 -40.935 6.023 1.00 58.03 129 GLY A N 1
ATOM 965 C CA . GLY A 1 129 ? -42.251 -41.074 5.671 1.00 58.03 129 GLY A CA 1
ATOM 966 C C . GLY A 1 129 ? -42.550 -41.993 4.475 1.00 58.03 129 GLY A C 1
ATOM 967 O O . GLY A 1 129 ? -43.718 -42.191 4.162 1.00 58.03 129 GLY A O 1
ATOM 968 N N . VAL A 1 130 ? -41.535 -42.536 3.789 1.00 54.66 130 VAL A N 1
ATOM 969 C CA . VAL A 1 130 ? -41.693 -43.424 2.612 1.00 54.66 130 VAL A CA 1
ATOM 970 C C . VAL A 1 130 ? -41.474 -44.907 2.970 1.00 54.66 130 VAL A C 1
ATOM 972 O O . VAL A 1 130 ? -41.769 -45.785 2.163 1.00 54.66 130 VAL A O 1
ATOM 975 N N . LEU A 1 131 ? -40.992 -45.205 4.183 1.00 49.47 131 LEU A N 1
ATOM 976 C CA . LEU A 1 131 ? -40.731 -46.565 4.687 1.00 49.47 131 LEU A CA 1
ATOM 977 C C . LEU A 1 131 ? -41.677 -47.011 5.825 1.00 49.47 131 LEU A C 1
ATOM 979 O O . LEU A 1 131 ? -41.441 -48.063 6.420 1.00 49.47 131 LEU A O 1
ATOM 983 N N . ALA A 1 132 ? -42.731 -46.241 6.111 1.00 47.09 132 ALA A N 1
ATOM 984 C CA . ALA A 1 132 ? -43.847 -46.621 6.986 1.00 47.09 132 ALA A CA 1
ATOM 985 C C . ALA A 1 132 ? -45.097 -46.914 6.147 1.00 47.09 132 ALA A C 1
ATOM 987 O O . ALA A 1 132 ? -45.824 -47.869 6.500 1.00 47.09 132 ALA A O 1
#

Sequence (132 aa):
MYVIVYGAGGGTGSGISGVVAKIIKEIDQKALILSLAVLPAPEECRLRSYNAVINLAFTSEFVDGMGLTSLEDYRGVGESIDEAYDRIDALLGRFFVTMLGSEELPVIKSRVRRAALACLEAVEDRLGGVLA

Nearest PDB structures (foldseek):
  3zid-assembly1_A  TM=9.205E-01  e=1.563E-06  Methanothrix thermoacetophila
  4b46-assembly1_A  TM=8.893E-01  e=1.154E-05  Haloferax volcanii
  4b45-assembly1_A  TM=9.019E-01  e=3.035E-05  Haloferax v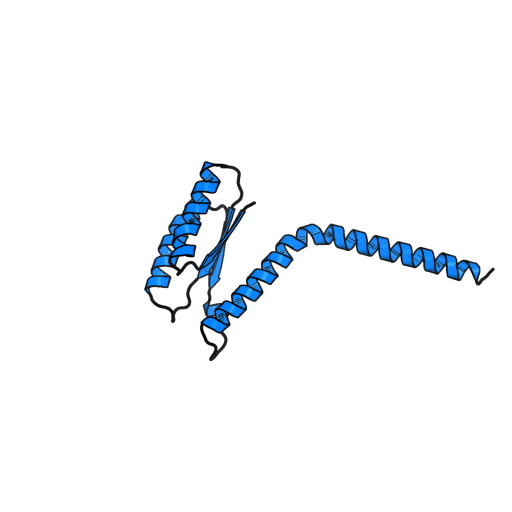olcanii
  1w5f-assembly1_B  TM=7.535E-01  e=3.929E-05  Thermotoga maritima
  5mn7-assembly1_A  TM=6.455E-01  e=5.084E-05  Staphylococcus aureus

pLDDT: mean 90.08, std 9.24, range [47.09, 98.06]

Mean predicted aligned error: 8.59 Å